Protein AF-A0A7C5VFI4-F1 (afdb_monomer)

Foldseek 3Di:
DAWDFFWWQKPVGIWTWTKDWFDVVVCVVPVNDDGWIKTFTQDDDDQQIWIAGPVGWIWHFHDWDADPRHIITTTDTDD

Secondary structure (DSSP, 8-state):
---EEEEEEETTEEEEEEEEPPPTTHHHHTTT----EEEEESS---TT-EEE-TTS-EEEEEEEEEETTEEEEEEEEE-

Sequence (79 aa):
MAGVLVRLQGQRGFVHGLLSEPRPGLAEAMLGLAPRMRLVTNGDVREGDLLTGPAGEQYQVTRVWSTDVGLVVELARTA

Mean predicted aligned error: 6.03 Å

Structure (mmCIF, N/CA/C/O backbone):
data_AF-A0A7C5VFI4-F1
#
_entry.id   AF-A0A7C5VFI4-F1
#
loop_
_atom_site.group_PDB
_atom_site.id
_atom_site.type_symbol
_atom_site.label_atom_id
_atom_site.label_alt_id
_atom_site.label_comp_id
_atom_site.label_asym_id
_atom_site.label_entity_id
_atom_site.label_seq_id
_atom_site.pdbx_PDB_ins_code
_atom_site.Cartn_x
_atom_site.Cartn_y
_atom_site.Cartn_z
_atom_site.occupancy
_atom_site.B_iso_or_equiv
_atom_site.auth_seq_id
_atom_site.auth_comp_id
_atom_site.auth_asym_id
_atom_site.auth_atom_id
_atom_site.pdbx_PDB_model_num
ATOM 1 N N . MET A 1 1 ? 17.455 -0.715 1.947 1.00 54.25 1 MET A N 1
ATOM 2 C CA . MET A 1 1 ? 16.062 -0.365 2.300 1.00 54.25 1 MET A CA 1
ATOM 3 C C . MET A 1 1 ? 15.359 -1.628 2.733 1.00 54.25 1 MET A C 1
ATOM 5 O O . MET A 1 1 ? 15.375 -2.576 1.959 1.00 54.25 1 MET A O 1
ATOM 9 N N . ALA A 1 2 ? 14.787 -1.654 3.932 1.00 64.81 2 ALA A N 1
ATOM 10 C CA . ALA A 1 2 ? 13.975 -2.778 4.380 1.00 64.81 2 ALA A CA 1
ATOM 11 C C . ALA A 1 2 ? 12.503 -2.444 4.118 1.00 64.81 2 ALA A C 1
ATOM 13 O O . ALA A 1 2 ? 12.018 -1.414 4.580 1.00 64.81 2 ALA A O 1
ATOM 14 N N . GLY A 1 3 ? 11.818 -3.270 3.331 1.00 80.44 3 GLY A N 1
ATOM 15 C CA . GLY A 1 3 ? 10.360 -3.277 3.336 1.00 80.44 3 GLY A CA 1
ATOM 16 C C . GLY A 1 3 ? 9.868 -4.031 4.571 1.00 80.44 3 GLY A C 1
ATOM 17 O O . GLY A 1 3 ? 10.524 -4.974 5.015 1.00 80.44 3 GLY A O 1
ATOM 18 N N . VAL A 1 4 ? 8.729 -3.627 5.119 1.00 88.94 4 VAL A N 1
ATOM 19 C CA . VAL A 1 4 ? 8.081 -4.289 6.253 1.00 88.94 4 VAL A CA 1
ATOM 20 C C . VAL A 1 4 ? 6.862 -5.039 5.737 1.00 88.94 4 VAL A C 1
ATOM 22 O O . VAL A 1 4 ? 6.073 -4.495 4.965 1.00 88.94 4 VAL A O 1
ATOM 25 N N . LEU A 1 5 ? 6.713 -6.303 6.134 1.00 92.19 5 LEU A N 1
ATOM 26 C CA . LEU A 1 5 ? 5.489 -7.048 5.860 1.00 92.19 5 LEU A CA 1
ATOM 27 C C . LEU A 1 5 ? 4.353 -6.443 6.681 1.00 92.19 5 LEU A C 1
ATOM 29 O O . LEU A 1 5 ? 4.438 -6.369 7.906 1.00 92.19 5 LEU A O 1
ATOM 33 N N . VAL A 1 6 ? 3.297 -6.015 6.001 1.00 93.50 6 VAL A N 1
ATOM 34 C CA . VAL A 1 6 ? 2.144 -5.364 6.620 1.00 93.50 6 VAL A CA 1
ATOM 35 C C . VAL A 1 6 ? 0.850 -6.070 6.253 1.00 93.50 6 VAL A C 1
ATOM 37 O O . VAL A 1 6 ? 0.723 -6.697 5.198 1.00 93.50 6 VAL A O 1
ATOM 40 N N . ARG A 1 7 ? -0.134 -5.908 7.134 1.00 94.81 7 ARG A N 1
ATOM 41 C CA . ARG A 1 7 ? -1.536 -6.231 6.898 1.00 94.81 7 ARG A CA 1
ATOM 42 C C . ARG A 1 7 ? -2.344 -4.958 7.086 1.00 94.81 7 ARG A C 1
ATOM 44 O O . ARG A 1 7 ? -2.436 -4.456 8.203 1.00 94.81 7 ARG A O 1
ATOM 51 N N . LEU A 1 8 ? -2.909 -4.452 6.000 1.00 94.69 8 LEU A N 1
ATOM 52 C CA . LEU A 1 8 ? -3.726 -3.245 5.987 1.00 94.69 8 LEU A CA 1
ATOM 53 C C . LEU A 1 8 ? -5.199 -3.625 5.823 1.00 94.69 8 LEU A C 1
ATOM 55 O O . LEU A 1 8 ? -5.533 -4.541 5.070 1.00 94.69 8 LEU A O 1
ATOM 59 N N . GLN A 1 9 ? -6.087 -2.930 6.521 1.00 96.00 9 GLN A N 1
ATOM 60 C CA . GLN A 1 9 ? -7.527 -3.024 6.307 1.00 96.00 9 GLN A CA 1
ATOM 61 C C . GLN A 1 9 ? -7.910 -2.077 5.169 1.00 96.00 9 GLN A C 1
ATOM 63 O O . GLN A 1 9 ? -7.848 -0.864 5.336 1.00 96.00 9 GLN A O 1
ATOM 68 N N . GLY A 1 10 ? -8.313 -2.619 4.025 1.00 92.38 10 GLY A N 1
ATOM 69 C CA . GLY A 1 10 ? -8.918 -1.848 2.945 1.00 92.38 10 GLY A CA 1
ATOM 70 C C . GLY A 1 10 ? -10.441 -1.934 2.967 1.00 92.38 10 GLY A C 1
ATOM 71 O O . GLY A 1 10 ? -11.034 -2.777 3.647 1.00 92.38 10 GLY A O 1
ATOM 72 N N . GLN A 1 11 ? -11.082 -1.095 2.155 1.00 91.50 11 GLN A N 1
ATOM 73 C CA . GLN A 1 11 ? -12.536 -1.118 1.936 1.00 91.50 11 GLN A CA 1
ATOM 74 C C . GLN A 1 11 ? -13.029 -2.448 1.337 1.00 91.50 11 GLN A C 1
ATOM 76 O O . GLN A 1 11 ? -14.181 -2.830 1.519 1.00 91.50 11 GLN A O 1
ATOM 81 N N . ARG A 1 12 ? -12.143 -3.162 0.632 1.00 89.94 12 ARG A N 1
ATOM 82 C CA . ARG A 1 12 ? -12.419 -4.417 -0.089 1.00 89.94 12 ARG A CA 1
ATOM 83 C C . ARG A 1 12 ? -11.965 -5.665 0.673 1.00 89.94 12 ARG A C 1
ATOM 85 O O . ARG A 1 12 ? -12.069 -6.772 0.160 1.00 89.94 12 ARG A O 1
ATOM 92 N N . GLY A 1 13 ? -11.458 -5.490 1.893 1.00 93.19 13 GLY A N 1
ATOM 93 C CA . GLY A 1 13 ? -10.905 -6.560 2.717 1.00 93.19 13 GLY A CA 1
ATOM 94 C C . GLY A 1 13 ? -9.458 -6.304 3.124 1.00 93.19 13 GLY A C 1
ATOM 95 O O . GLY A 1 13 ? -8.929 -5.202 2.985 1.00 93.19 13 GLY A O 1
ATOM 96 N N . PHE A 1 14 ? -8.821 -7.335 3.675 1.00 94.56 14 PHE A N 1
ATOM 97 C CA . PHE A 1 14 ? -7.439 -7.240 4.134 1.00 94.56 14 PHE A CA 1
ATOM 98 C C . PHE A 1 14 ? -6.449 -7.327 2.973 1.00 94.56 14 PHE A C 1
ATOM 100 O O . PHE A 1 14 ? -6.525 -8.229 2.140 1.00 94.56 14 PHE A O 1
ATOM 107 N N . VAL A 1 15 ? -5.468 -6.430 2.985 1.00 95.69 15 VAL A N 1
ATOM 108 C CA . VAL A 1 15 ? -4.379 -6.357 2.014 1.00 95.69 15 VAL A CA 1
ATOM 109 C C . VAL A 1 15 ? -3.083 -6.721 2.723 1.00 95.69 15 VAL A C 1
ATOM 111 O O . VAL A 1 15 ? -2.693 -6.075 3.695 1.00 95.69 15 VAL A O 1
ATOM 114 N N . HIS A 1 16 ? -2.409 -7.758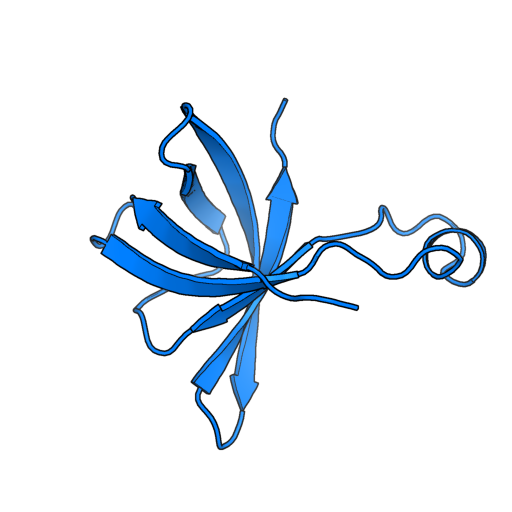 2.237 1.00 95.38 16 HIS A N 1
ATOM 115 C CA . HIS A 1 16 ? -1.103 -8.178 2.741 1.00 95.38 16 HIS A CA 1
ATOM 116 C C . HIS A 1 16 ? -0.034 -7.792 1.731 1.00 95.38 16 HIS A C 1
ATOM 118 O O . HIS A 1 16 ? -0.221 -7.995 0.529 1.00 95.38 16 HIS A O 1
ATOM 124 N N . GLY A 1 17 ? 1.085 -7.249 2.188 1.00 94.12 17 GLY A N 1
ATOM 125 C CA . GLY A 1 17 ? 2.134 -6.854 1.263 1.00 94.12 17 GLY A CA 1
ATOM 126 C C . GLY A 1 17 ? 3.395 -6.361 1.937 1.00 94.12 17 GLY A C 1
ATOM 127 O O . GLY A 1 17 ? 3.504 -6.338 3.161 1.00 94.12 17 GLY A O 1
ATOM 128 N N . LEU A 1 18 ? 4.352 -5.971 1.105 1.00 93.81 18 LEU A N 1
ATOM 129 C CA . LEU A 1 18 ? 5.605 -5.377 1.535 1.00 93.81 18 LEU A CA 1
ATOM 130 C C . LEU A 1 18 ? 5.503 -3.858 1.405 1.00 93.81 18 LEU A C 1
ATOM 132 O O . LEU A 1 18 ? 5.443 -3.339 0.289 1.00 93.81 18 LEU A O 1
ATOM 136 N N . LEU A 1 19 ? 5.474 -3.158 2.537 1.00 92.44 19 LEU A N 1
ATOM 137 C CA . LEU A 1 19 ? 5.454 -1.703 2.592 1.00 92.44 19 LEU A CA 1
ATOM 138 C C . LEU A 1 19 ? 6.873 -1.158 2.728 1.00 92.44 19 LEU A C 1
ATOM 140 O O . LEU A 1 19 ? 7.611 -1.543 3.630 1.00 92.44 19 LEU A O 1
ATOM 144 N N . SER A 1 20 ? 7.253 -0.239 1.853 1.00 90.19 20 SER A N 1
ATOM 145 C CA . SER A 1 20 ? 8.542 0.445 1.895 1.00 90.19 20 SER A CA 1
ATOM 146 C C . SER A 1 20 ? 8.352 1.953 1.934 1.00 90.19 20 SER A C 1
ATOM 148 O O . SER A 1 20 ? 7.607 2.513 1.121 1.00 90.19 20 SER A O 1
ATOM 150 N N . GLU A 1 21 ? 9.071 2.603 2.843 1.00 84.00 21 GLU A N 1
ATOM 151 C CA . GLU A 1 21 ? 9.199 4.055 2.852 1.00 84.00 21 GLU A CA 1
ATOM 152 C C . GLU A 1 21 ? 9.950 4.552 1.607 1.00 84.00 21 GLU A C 1
ATOM 154 O O . GLU A 1 21 ? 10.737 3.809 1.013 1.00 84.00 21 GLU A O 1
ATOM 159 N N . PRO A 1 22 ? 9.715 5.799 1.181 1.00 76.31 22 PRO A N 1
ATOM 160 C CA . PRO A 1 22 ? 10.484 6.420 0.110 1.00 76.31 22 PRO A CA 1
ATOM 161 C C . PRO A 1 22 ? 11.986 6.464 0.444 1.00 76.31 22 PRO A C 1
ATOM 163 O O . PRO A 1 22 ? 12.389 6.585 1.599 1.00 76.31 22 PRO A O 1
ATOM 166 N N . ARG A 1 23 ? 12.844 6.358 -0.583 1.00 67.00 23 ARG A N 1
ATOM 167 C CA . ARG A 1 23 ? 14.304 6.445 -0.405 1.00 67.00 23 ARG A CA 1
ATOM 168 C C . ARG A 1 23 ? 14.687 7.810 0.177 1.00 67.00 23 ARG A C 1
ATOM 170 O O . ARG A 1 23 ? 14.281 8.818 -0.407 1.00 67.00 23 ARG A O 1
ATOM 177 N N . PRO A 1 24 ? 15.525 7.859 1.232 1.00 60.75 24 PRO A N 1
ATOM 178 C CA 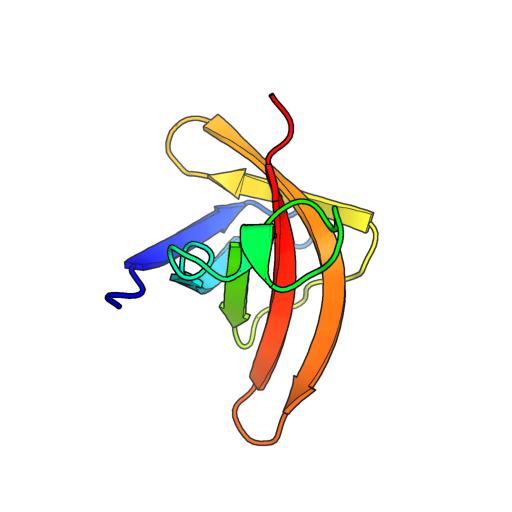. PRO A 1 24 ? 16.206 9.094 1.610 1.00 60.75 24 PRO A CA 1
ATOM 179 C C . PRO A 1 24 ? 16.921 9.680 0.380 1.00 60.75 24 PRO A C 1
ATOM 181 O O . PRO A 1 24 ? 17.564 8.934 -0.361 1.00 60.75 24 PRO A O 1
ATOM 184 N N . GLY A 1 25 ? 16.747 10.978 0.117 1.00 58.72 25 GLY A N 1
ATOM 185 C CA . GLY A 1 25 ? 17.312 11.674 -1.050 1.00 58.72 25 GLY A CA 1
ATOM 186 C C . GLY A 1 25 ? 16.466 11.657 -2.332 1.00 58.72 25 GLY A C 1
ATOM 187 O O . GLY A 1 25 ? 16.748 12.399 -3.271 1.00 58.72 25 GLY A O 1
ATOM 188 N N . LEU A 1 26 ? 15.392 10.858 -2.398 1.00 61.94 26 LEU A N 1
ATOM 189 C CA . LEU A 1 26 ? 14.502 10.841 -3.570 1.00 61.94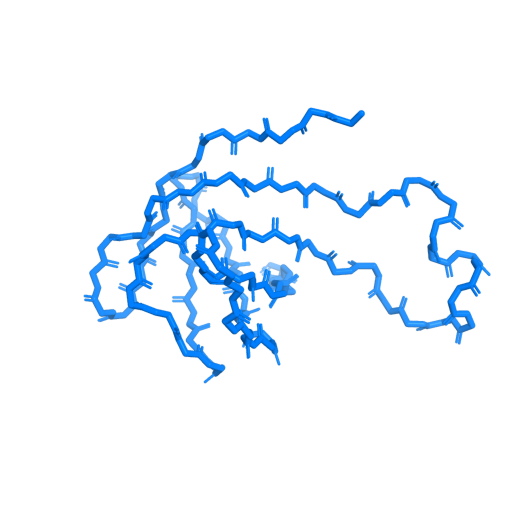 26 LEU A CA 1
ATOM 190 C C . LEU A 1 26 ? 13.643 12.114 -3.653 1.00 61.94 26 LEU A C 1
ATOM 192 O O . LEU A 1 26 ? 13.393 12.618 -4.742 1.00 61.94 26 LEU A O 1
ATOM 196 N N . ALA A 1 27 ? 13.212 12.644 -2.504 1.00 54.78 27 ALA A N 1
ATOM 197 C CA . ALA A 1 27 ? 12.396 13.858 -2.428 1.00 54.78 27 ALA A CA 1
ATOM 198 C C . ALA A 1 27 ? 13.130 15.087 -2.995 1.00 54.78 27 ALA A C 1
ATOM 200 O O . ALA A 1 27 ? 12.543 15.875 -3.732 1.00 54.78 27 ALA A O 1
ATOM 201 N N . GLU A 1 28 ? 14.428 15.208 -2.702 1.00 54.69 28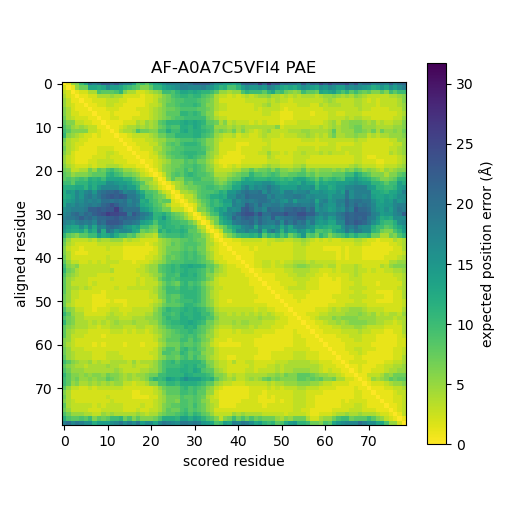 GLU A N 1
ATOM 202 C CA . GLU A 1 28 ? 15.297 16.276 -3.211 1.00 54.69 28 GLU A CA 1
ATOM 203 C C . GLU A 1 28 ? 15.541 16.137 -4.722 1.00 54.69 28 GLU A C 1
ATOM 205 O O . GLU A 1 28 ? 15.601 17.135 -5.437 1.00 54.69 28 GLU A O 1
ATOM 210 N N . ALA A 1 29 ? 15.608 14.901 -5.229 1.00 55.66 29 ALA A N 1
ATOM 211 C CA . ALA A 1 29 ? 15.790 14.616 -6.651 1.00 55.66 29 ALA A CA 1
ATOM 212 C C . ALA A 1 29 ? 14.512 14.804 -7.498 1.00 55.66 29 ALA A C 1
ATOM 214 O O . ALA A 1 29 ? 14.607 14.977 -8.712 1.00 55.66 29 ALA A O 1
ATOM 215 N N . MET A 1 30 ? 13.317 14.765 -6.895 1.00 56.41 30 MET A N 1
ATOM 216 C CA . MET A 1 30 ? 12.031 14.754 -7.615 1.00 56.41 30 MET A CA 1
ATOM 217 C C . MET A 1 30 ? 11.323 16.123 -7.697 1.00 56.41 30 MET A C 1
ATOM 219 O O . MET A 1 30 ? 10.109 16.157 -7.895 1.00 56.41 30 MET A O 1
ATOM 223 N N . LEU A 1 31 ? 12.042 17.251 -7.573 1.00 54.00 31 LEU A N 1
ATOM 224 C CA . LEU A 1 31 ? 11.503 18.614 -7.786 1.00 54.00 31 LEU A CA 1
ATOM 225 C C . LEU A 1 31 ? 10.166 18.884 -7.052 1.00 54.00 31 LEU A C 1
ATOM 227 O O . LEU A 1 31 ? 9.226 19.434 -7.620 1.00 54.00 31 LEU A O 1
ATOM 231 N N . GLY A 1 32 ? 10.058 18.485 -5.781 1.00 50.97 32 GLY A N 1
ATOM 232 C CA . GLY A 1 32 ? 8.885 18.800 -4.952 1.00 50.97 32 GLY A CA 1
ATOM 233 C C . GLY A 1 32 ? 7.713 17.816 -5.050 1.00 50.97 32 GLY A C 1
ATOM 234 O O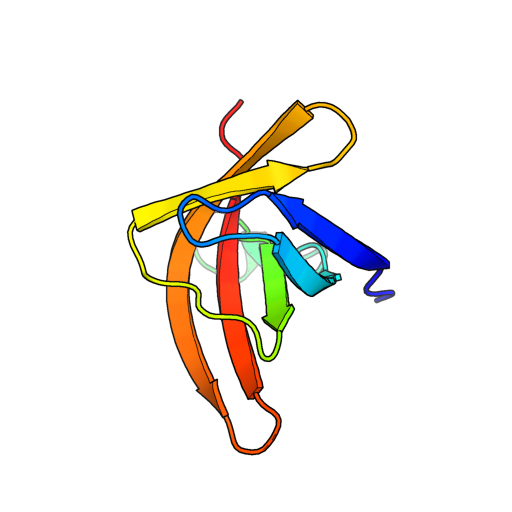 . GLY A 1 32 ? 6.657 18.075 -4.472 1.00 50.97 32 GLY A O 1
ATOM 235 N N . LEU A 1 33 ? 7.873 16.665 -5.714 1.00 55.47 33 LEU A N 1
ATOM 236 C CA . LEU A 1 33 ? 6.933 15.554 -5.546 1.00 55.47 33 LEU A CA 1
ATOM 237 C C . LEU A 1 33 ? 7.080 14.969 -4.135 1.00 55.47 33 LEU A C 1
ATOM 239 O O . LEU A 1 33 ? 8.133 14.442 -3.775 1.00 55.47 33 LEU A O 1
ATOM 243 N N . ALA A 1 34 ? 6.013 15.074 -3.336 1.00 57.69 34 ALA A N 1
ATOM 244 C CA . ALA A 1 34 ? 5.968 14.531 -1.983 1.00 57.69 34 ALA A CA 1
ATOM 245 C C . ALA A 1 34 ? 6.378 13.046 -1.991 1.00 57.69 34 ALA A C 1
ATOM 247 O O . ALA A 1 34 ? 5.848 12.275 -2.798 1.00 57.69 34 ALA A O 1
ATOM 248 N N . PRO A 1 35 ? 7.311 12.627 -1.122 1.00 58.81 35 PRO A N 1
ATOM 249 C CA . PRO A 1 35 ? 7.812 11.263 -1.118 1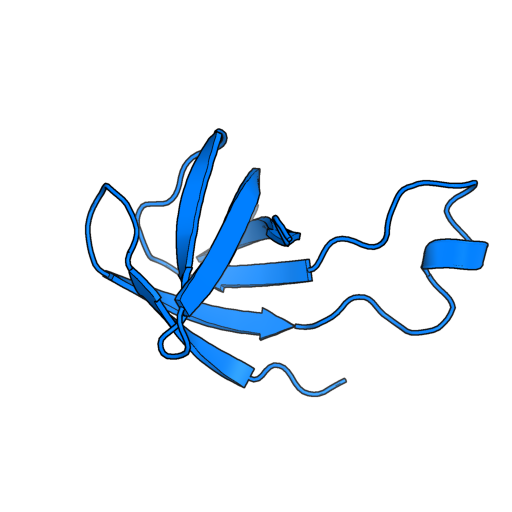.00 58.81 35 PRO A CA 1
ATOM 250 C C . PRO A 1 35 ? 6.675 10.297 -0.736 1.00 58.81 35 PRO A C 1
ATOM 252 O O . PRO A 1 35 ? 6.149 10.342 0.374 1.00 58.81 35 PRO A O 1
ATOM 255 N N . ARG A 1 36 ? 6.255 9.445 -1.683 1.00 77.31 36 ARG A N 1
ATOM 256 C CA . ARG A 1 36 ? 5.155 8.480 -1.505 1.00 77.31 36 ARG A CA 1
ATOM 257 C C . ARG A 1 36 ? 5.694 7.129 -1.054 1.00 77.31 36 ARG A C 1
ATOM 259 O O . ARG A 1 36 ? 6.721 6.666 -1.551 1.00 77.31 36 ARG A O 1
ATOM 266 N N . MET A 1 37 ? 4.992 6.490 -0.124 1.00 88.94 37 MET A N 1
ATOM 267 C CA . MET A 1 37 ? 5.303 5.116 0.261 1.00 88.94 37 MET A CA 1
ATOM 268 C C . MET A 1 37 ? 4.880 4.154 -0.847 1.00 88.94 37 MET A C 1
ATOM 270 O O . MET A 1 37 ? 3.976 4.452 -1.631 1.00 88.94 37 MET A O 1
ATOM 274 N N . ARG A 1 38 ? 5.500 2.976 -0.883 1.00 91.69 38 ARG A N 1
ATOM 275 C CA . ARG A 1 38 ? 5.177 1.940 -1.863 1.00 91.69 38 ARG A CA 1
ATOM 276 C C . ARG A 1 38 ? 4.789 0.647 -1.172 1.00 91.69 38 ARG A C 1
ATOM 278 O O . ARG A 1 38 ? 5.522 0.174 -0.310 1.00 91.69 38 ARG A O 1
ATOM 285 N N . LEU A 1 39 ? 3.666 0.076 -1.582 1.00 93.38 39 LEU A N 1
ATOM 286 C CA . LEU A 1 39 ? 3.198 -1.238 -1.166 1.00 93.38 39 LEU A CA 1
ATOM 287 C C . LEU A 1 39 ? 3.259 -2.187 -2.364 1.00 93.38 39 LEU A C 1
ATOM 289 O O . LEU A 1 39 ? 2.724 -1.875 -3.425 1.00 93.38 39 LEU A O 1
ATOM 293 N N . VAL A 1 40 ? 3.897 -3.342 -2.191 1.00 94.12 40 VAL A N 1
ATOM 294 C CA . VAL A 1 40 ? 3.845 -4.448 -3.159 1.00 94.12 40 VAL A CA 1
ATOM 295 C C . VAL A 1 40 ? 2.900 -5.514 -2.621 1.00 94.12 40 VAL A C 1
ATOM 297 O O . VAL A 1 40 ? 3.105 -6.003 -1.509 1.00 94.12 40 VAL A O 1
ATOM 300 N N . THR A 1 41 ? 1.851 -5.851 -3.367 1.00 95.25 41 THR A N 1
ATOM 301 C CA . THR A 1 41 ? 0.783 -6.750 -2.904 1.00 95.25 41 THR A CA 1
ATOM 302 C C . THR A 1 41 ? 0.137 -7.518 -4.056 1.00 95.25 41 THR A C 1
ATOM 304 O O . THR A 1 41 ? 0.141 -7.057 -5.188 1.00 95.25 41 THR A O 1
ATOM 307 N N . ASN A 1 42 ? -0.465 -8.670 -3.756 1.00 94.81 42 ASN A N 1
ATOM 308 C CA . ASN A 1 42 ? -1.366 -9.394 -4.664 1.00 94.81 42 ASN A CA 1
ATOM 309 C C . ASN A 1 42 ? -2.850 -9.202 -4.290 1.00 94.81 42 ASN A C 1
ATOM 311 O O . ASN A 1 42 ? -3.712 -9.904 -4.812 1.00 94.81 42 ASN A O 1
ATOM 315 N N . GLY A 1 43 ? -3.149 -8.315 -3.333 1.00 92.38 43 GLY A N 1
ATOM 316 C CA . GLY A 1 43 ? -4.516 -8.013 -2.905 1.00 92.38 43 GLY A CA 1
ATOM 317 C C . GLY A 1 43 ? -5.277 -7.137 -3.903 1.00 92.38 43 GLY A C 1
ATOM 318 O O . GLY A 1 43 ? -4.676 -6.486 -4.751 1.00 92.38 43 GLY A O 1
ATOM 319 N N . ASP A 1 44 ? -6.604 -7.091 -3.771 1.00 93.62 44 ASP A N 1
ATOM 320 C CA . ASP A 1 44 ? -7.459 -6.178 -4.543 1.00 93.62 44 ASP A CA 1
ATOM 321 C C . ASP A 1 44 ? -7.371 -4.763 -3.954 1.00 93.62 44 ASP A 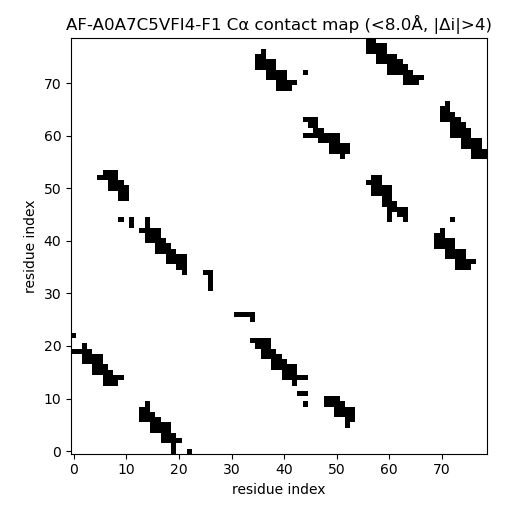C 1
ATOM 323 O O . ASP A 1 44 ? -7.876 -4.499 -2.859 1.00 93.62 44 ASP A O 1
ATOM 327 N N . VAL A 1 45 ? -6.687 -3.870 -4.672 1.00 94.06 45 VAL A N 1
ATOM 328 C CA . VAL A 1 45 ? -6.467 -2.469 -4.293 1.00 94.06 45 VAL A CA 1
ATOM 329 C C . VAL A 1 45 ? -6.692 -1.579 -5.508 1.00 94.06 45 VAL A C 1
ATOM 331 O O . VAL A 1 45 ? -6.196 -1.877 -6.597 1.00 94.06 45 VAL A O 1
ATOM 334 N N . ARG A 1 46 ? -7.405 -0.464 -5.326 1.00 95.44 46 ARG A N 1
ATOM 335 C CA . ARG A 1 46 ? -7.692 0.508 -6.390 1.00 95.44 46 ARG A CA 1
ATOM 336 C C . ARG A 1 46 ? -7.273 1.920 -6.009 1.00 95.44 46 ARG A C 1
ATOM 338 O O . ARG A 1 46 ? -7.175 2.266 -4.836 1.00 95.44 46 ARG A O 1
ATOM 345 N N . GLU A 1 47 ? -7.045 2.749 -7.022 1.00 94.56 47 GLU A N 1
ATOM 346 C CA . GLU A 1 47 ? -6.829 4.182 -6.825 1.00 94.56 47 GLU A CA 1
ATOM 347 C C . GLU A 1 47 ? -8.021 4.817 -6.102 1.00 94.56 47 GLU A C 1
ATOM 349 O O . GLU A 1 47 ? -9.176 4.544 -6.426 1.00 94.56 47 GLU A O 1
ATOM 354 N N . GLY A 1 48 ? -7.729 5.645 -5.098 1.00 93.25 48 GLY A N 1
ATOM 355 C CA . GLY A 1 48 ? -8.724 6.256 -4.221 1.00 93.25 48 GLY A CA 1
ATOM 356 C C . GLY A 1 48 ? -9.118 5.416 -3.003 1.00 93.25 48 GLY A C 1
ATOM 357 O O . GLY A 1 48 ? -9.715 5.976 -2.084 1.00 93.25 48 GLY A O 1
ATOM 358 N N . ASP A 1 49 ? -8.762 4.126 -2.944 1.00 95.25 49 ASP A N 1
ATOM 359 C CA . ASP A 1 49 ? -9.018 3.311 -1.753 1.00 95.25 49 ASP A CA 1
ATOM 360 C C . ASP A 1 49 ? -8.264 3.887 -0.538 1.00 95.25 49 ASP A C 1
ATOM 362 O O . ASP A 1 49 ? -7.140 4.390 -0.642 1.00 95.25 49 ASP A O 1
ATOM 366 N N . LEU A 1 50 ? -8.885 3.778 0.637 1.00 95.19 50 LEU A N 1
ATOM 367 C CA . LEU A 1 50 ? -8.257 4.080 1.920 1.00 95.19 50 LEU A CA 1
ATOM 368 C C . LEU A 1 50 ? -7.848 2.768 2.593 1.00 95.19 50 LEU A C 1
ATOM 370 O O . LEU A 1 50 ? -8.678 1.869 2.758 1.00 95.19 50 LEU A O 1
ATOM 374 N N . LEU A 1 51 ? -6.576 2.667 2.969 1.00 95.06 51 LEU A N 1
ATOM 375 C CA . LEU A 1 51 ? -6.006 1.528 3.678 1.00 95.06 51 LEU A CA 1
ATOM 376 C C . LEU A 1 51 ? -5.616 1.949 5.094 1.00 95.06 51 LEU A C 1
ATOM 378 O O . LEU A 1 51 ? -4.909 2.939 5.272 1.00 95.06 51 LEU A O 1
ATOM 382 N N . THR A 1 52 ? -6.028 1.169 6.087 1.00 95.19 52 THR A N 1
ATOM 383 C CA . THR A 1 52 ? -5.750 1.446 7.499 1.00 95.19 52 THR A CA 1
ATOM 384 C C . THR A 1 52 ? -4.753 0.437 8.059 1.00 95.19 52 THR A C 1
ATOM 386 O O . THR A 1 52 ? -4.945 -0.777 7.946 1.00 95.19 52 THR A O 1
ATOM 389 N N . GLY A 1 53 ? -3.671 0.939 8.646 1.00 92.44 53 GLY A N 1
ATOM 390 C CA . GLY A 1 53 ? -2.665 0.163 9.355 1.00 92.44 53 GLY A CA 1
ATOM 391 C C . GLY A 1 53 ? -3.163 -0.362 10.705 1.00 92.44 53 GLY A C 1
ATOM 392 O O . GLY A 1 53 ? -4.170 0.108 11.240 1.00 92.44 53 GLY A O 1
ATOM 393 N N . PRO A 1 54 ? -2.465 -1.350 11.288 1.00 86.69 54 PRO A N 1
ATOM 394 C CA . PRO A 1 54 ? -2.853 -1.943 12.565 1.00 86.69 54 PRO A CA 1
ATOM 395 C C . PRO A 1 54 ? -2.748 -0.972 13.750 1.00 86.69 54 PRO A C 1
ATOM 397 O O . PRO A 1 54 ? -3.432 -1.190 14.747 1.00 86.69 54 PRO A O 1
ATOM 400 N N . ALA A 1 55 ? -1.939 0.091 13.655 1.00 88.50 55 ALA A N 1
ATOM 401 C CA . ALA A 1 55 ? -1.848 1.130 14.683 1.00 88.50 55 ALA A CA 1
ATOM 402 C C . ALA A 1 55 ? -2.800 2.315 14.414 1.00 88.50 55 ALA A C 1
ATOM 404 O O . ALA A 1 55 ? -2.742 3.329 15.107 1.00 88.50 55 ALA A O 1
ATOM 405 N N . GLY A 1 56 ? -3.697 2.184 13.428 1.00 89.31 56 GLY A N 1
ATOM 406 C CA . GLY A 1 56 ? -4.672 3.207 13.054 1.00 89.31 56 GLY A CA 1
ATOM 407 C C . GLY A 1 56 ? -4.165 4.217 12.026 1.00 89.31 56 GLY A C 1
ATOM 408 O O . GLY A 1 56 ? -4.901 5.144 11.691 1.00 89.31 56 GLY A O 1
ATOM 409 N N . GLU A 1 57 ? -2.949 4.054 11.495 1.00 90.38 57 GLU A N 1
ATOM 410 C CA . GLU A 1 57 ? -2.444 4.914 10.425 1.00 90.38 57 GLU A CA 1
ATOM 411 C C . GLU A 1 57 ? -3.318 4.789 9.179 1.00 90.38 57 GLU A C 1
ATOM 413 O O . GLU A 1 57 ? -3.736 3.690 8.822 1.00 90.38 57 GLU A O 1
ATOM 418 N N . GLN A 1 58 ? -3.561 5.893 8.481 1.00 92.69 58 GLN A N 1
ATOM 419 C CA . GLN A 1 58 ? -4.352 5.883 7.257 1.00 92.69 58 GLN A CA 1
ATOM 420 C C . GLN A 1 58 ? -3.490 6.213 6.039 1.00 92.69 58 GLN A C 1
ATOM 422 O O . GLN A 1 58 ? -2.627 7.096 6.060 1.00 92.69 58 GLN A O 1
ATOM 427 N N . TYR A 1 59 ? -3.732 5.468 4.966 1.00 92.44 59 TYR A N 1
ATOM 428 C CA . TYR A 1 59 ? -3.003 5.555 3.714 1.00 92.44 59 TYR A CA 1
ATOM 429 C C . TYR A 1 59 ? -3.982 5.641 2.551 1.00 92.44 59 TYR A C 1
ATOM 431 O O . TYR A 1 59 ? -4.739 4.707 2.293 1.00 92.44 59 TYR A O 1
ATOM 439 N N . GLN A 1 60 ? -3.945 6.746 1.817 1.00 94.25 60 GLN A N 1
ATOM 440 C CA . GLN A 1 60 ? -4.701 6.894 0.584 1.00 94.25 60 GLN A CA 1
ATOM 441 C C . GLN A 1 60 ? -3.922 6.282 -0.579 1.00 94.25 60 GLN A C 1
ATOM 443 O O . GLN A 1 60 ? -2.756 6.623 -0.810 1.00 94.25 60 GLN A O 1
ATOM 448 N N . VAL A 1 61 ? -4.574 5.409 -1.342 1.00 93.88 61 VAL A N 1
ATOM 449 C CA . VAL A 1 61 ? -4.022 4.870 -2.582 1.00 93.88 61 VAL A CA 1
ATOM 450 C C . VAL A 1 61 ? -4.083 5.937 -3.660 1.00 93.88 61 VAL A C 1
ATOM 452 O O . VAL A 1 61 ? -5.154 6.375 -4.073 1.00 93.88 61 VAL A O 1
ATOM 455 N N . THR A 1 62 ? -2.914 6.350 -4.129 1.00 92.94 62 THR A N 1
ATOM 456 C CA . THR A 1 62 ? -2.787 7.434 -5.109 1.00 92.94 62 THR A CA 1
ATOM 457 C C . THR A 1 62 ? -2.524 6.937 -6.518 1.00 92.94 62 THR A C 1
ATOM 459 O O . THR A 1 62 ? -2.908 7.622 -7.461 1.00 92.94 62 THR A O 1
ATOM 462 N N . ARG A 1 63 ? -1.858 5.783 -6.659 1.00 92.44 63 ARG A N 1
ATOM 463 C CA . ARG A 1 63 ? -1.612 5.110 -7.939 1.00 92.44 63 ARG A CA 1
ATOM 464 C C . ARG A 1 63 ? -1.521 3.604 -7.761 1.00 92.44 63 ARG A C 1
ATOM 466 O O . ARG A 1 63 ? -0.992 3.145 -6.745 1.00 92.44 63 ARG A O 1
ATOM 473 N N . VAL A 1 64 ? -1.972 2.856 -8.764 1.00 94.31 64 VAL A N 1
ATOM 474 C CA . VAL A 1 64 ? -1.837 1.393 -8.821 1.00 94.31 64 VAL A CA 1
ATOM 475 C C . VAL A 1 64 ? -1.348 0.983 -10.200 1.00 94.31 64 VAL A C 1
ATOM 477 O O . VAL A 1 64 ? -1.904 1.400 -11.212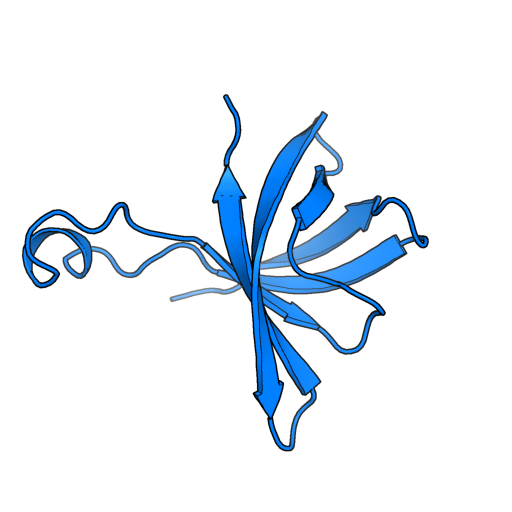 1.00 94.31 64 VAL A O 1
ATOM 480 N N . TRP A 1 65 ? -0.336 0.122 -10.259 1.00 94.31 65 TRP A N 1
ATOM 481 C CA . TRP A 1 65 ? 0.053 -0.523 -11.508 1.00 94.31 65 TRP A CA 1
ATOM 482 C C . TRP A 1 65 ? 0.408 -1.988 -11.295 1.00 94.31 65 TRP A C 1
ATOM 484 O O . TRP A 1 65 ? 0.917 -2.392 -10.248 1.00 94.31 65 TRP A O 1
ATOM 494 N N . SER A 1 66 ? 0.109 -2.792 -12.312 1.00 93.94 66 SER A N 1
ATOM 495 C CA . SER A 1 66 ? 0.421 -4.218 -12.330 1.00 93.94 66 SER A CA 1
ATOM 496 C C . SER A 1 66 ? 1.846 -4.452 -12.818 1.00 93.94 66 SER A C 1
ATOM 498 O O . SER A 1 66 ? 2.357 -3.733 -13.675 1.00 93.94 66 SER A O 1
ATOM 500 N N . THR A 1 67 ? 2.475 -5.476 -12.263 1.00 90.88 67 THR A N 1
ATOM 501 C CA . THR A 1 67 ? 3.784 -6.003 -12.652 1.00 90.88 67 THR A CA 1
ATOM 502 C C . THR A 1 67 ? 3.694 -7.525 -12.718 1.00 90.88 67 THR A C 1
ATOM 504 O O . THR A 1 67 ? 2.737 -8.107 -12.204 1.00 90.88 67 THR A O 1
ATOM 507 N N . ASP A 1 68 ? 4.711 -8.183 -13.269 1.00 90.44 68 ASP A N 1
ATOM 508 C CA . ASP A 1 68 ? 4.752 -9.651 -13.380 1.00 90.44 68 ASP A CA 1
ATOM 509 C C . ASP A 1 68 ? 4.720 -10.377 -12.022 1.00 90.44 68 ASP A C 1
ATOM 511 O O . ASP A 1 68 ? 4.446 -11.573 -1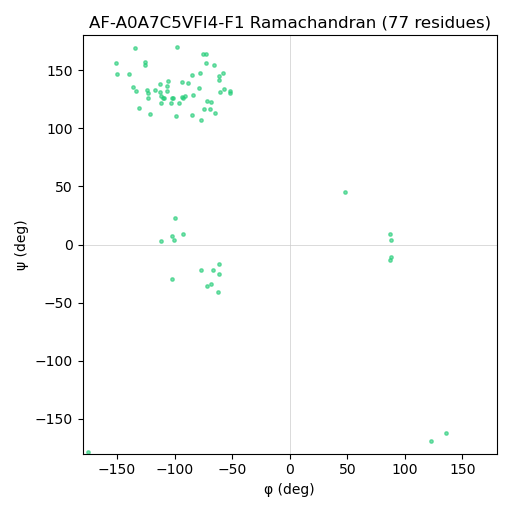1.954 1.00 90.44 68 ASP A O 1
ATOM 515 N N . VAL A 1 69 ? 4.998 -9.661 -10.928 1.00 84.88 69 VAL A N 1
ATOM 516 C CA . VAL A 1 69 ? 5.089 -10.204 -9.564 1.00 84.88 69 VAL A CA 1
ATOM 517 C C . VAL A 1 69 ? 3.960 -9.735 -8.638 1.00 84.88 69 VAL A C 1
ATOM 519 O O . VAL A 1 69 ? 3.974 -10.070 -7.454 1.00 84.88 69 VAL A O 1
ATOM 522 N N . GLY A 1 70 ? 3.001 -8.956 -9.153 1.00 91.56 70 GLY A N 1
ATOM 523 C CA . GLY A 1 70 ? 1.876 -8.419 -8.383 1.00 91.56 70 GLY A CA 1
ATOM 524 C C . GLY A 1 70 ? 1.580 -6.949 -8.661 1.00 91.56 70 GLY A C 1
ATOM 525 O O . GLY A 1 70 ? 2.025 -6.375 -9.658 1.00 91.56 70 GLY A O 1
ATOM 526 N N . LEU A 1 71 ? 0.837 -6.316 -7.759 1.00 94.62 71 LEU A N 1
ATOM 527 C CA . LEU A 1 71 ? 0.552 -4.888 -7.798 1.00 94.62 71 LEU A CA 1
ATOM 528 C C . LEU A 1 71 ? 1.624 -4.098 -7.061 1.00 94.62 71 LEU A C 1
ATOM 530 O O . LEU A 1 71 ? 2.048 -4.451 -5.957 1.00 94.62 71 LEU A O 1
ATOM 534 N N . VAL A 1 72 ? 1.993 -2.969 -7.649 1.00 93.56 72 VAL A N 1
ATOM 535 C CA . VAL A 1 72 ? 2.741 -1.916 -6.980 1.00 93.56 72 VAL A CA 1
ATOM 536 C C . VAL A 1 72 ? 1.801 -0.737 -6.774 1.00 93.56 72 VAL A C 1
ATOM 538 O O . VAL A 1 72 ? 1.162 -0.250 -7.706 1.00 93.56 72 VAL A O 1
ATOM 541 N N . VAL A 1 73 ? 1.716 -0.294 -5.527 1.00 94.19 73 VAL A N 1
ATOM 542 C CA . VAL A 1 73 ? 0.742 0.687 -5.059 1.00 94.19 73 VAL A CA 1
ATOM 543 C C . VAL A 1 73 ? 1.487 1.858 -4.430 1.00 94.19 73 VAL A C 1
ATOM 545 O O . VAL A 1 73 ? 2.303 1.659 -3.527 1.00 94.19 73 VAL A O 1
ATOM 548 N N . GLU A 1 74 ? 1.209 3.081 -4.879 1.00 92.94 74 GLU A N 1
ATOM 549 C CA . GLU A 1 74 ? 1.688 4.296 -4.213 1.00 92.94 74 GLU A CA 1
ATOM 550 C C . GLU A 1 74 ? 0.688 4.785 -3.180 1.00 92.94 74 GLU A C 1
ATOM 552 O O . GLU A 1 74 ? -0.484 5.034 -3.481 1.00 92.94 74 GLU A O 1
ATOM 557 N N . LEU A 1 75 ? 1.192 5.005 -1.973 1.00 92.06 75 LEU A N 1
ATOM 558 C CA . LEU A 1 75 ? 0.412 5.406 -0.818 1.00 92.06 75 LEU A CA 1
ATOM 559 C C . LEU A 1 75 ? 0.851 6.787 -0.327 1.00 92.06 75 LEU A C 1
ATOM 561 O O . LEU A 1 75 ? 2.045 7.045 -0.133 1.00 92.06 75 LEU A O 1
ATOM 565 N N . ALA A 1 76 ? -0.127 7.653 -0.078 1.00 89.94 76 ALA A N 1
ATOM 566 C CA . ALA A 1 76 ? 0.052 8.892 0.667 1.00 89.94 76 ALA A CA 1
ATOM 567 C C . ALA A 1 76 ? -0.491 8.698 2.085 1.00 89.94 76 ALA A C 1
ATOM 569 O O . ALA A 1 76 ? -1.634 8.282 2.259 1.00 89.94 76 ALA A O 1
ATOM 570 N N . ARG A 1 77 ? 0.322 8.985 3.105 1.00 87.69 77 ARG A N 1
ATOM 571 C CA . ARG A 1 77 ? -0.136 8.956 4.497 1.00 87.69 77 ARG A CA 1
ATOM 572 C C . ARG A 1 77 ? -1.054 10.154 4.740 1.00 87.69 77 ARG A C 1
ATOM 574 O O . ARG A 1 77 ? -0.643 11.288 4.502 1.00 87.69 77 ARG A O 1
ATOM 581 N N . THR A 1 78 ? -2.274 9.902 5.192 1.00 79.62 78 THR A N 1
ATOM 582 C CA . THR A 1 78 ? -3.210 10.942 5.632 1.00 79.62 78 THR A CA 1
ATOM 583 C C . THR A 1 78 ? -3.013 11.116 7.137 1.00 79.62 78 THR A C 1
ATOM 585 O O . THR A 1 78 ? -2.974 10.113 7.848 1.00 79.62 78 THR A O 1
ATOM 588 N N . ALA A 1 79 ? -2.760 12.356 7.570 1.00 60.66 79 ALA A N 1
ATOM 589 C CA . ALA A 1 79 ? -2.363 12.718 8.935 1.00 60.66 79 ALA A CA 1
ATOM 590 C C . ALA A 1 79 ? -3.255 12.110 10.027 1.00 60.66 79 ALA A C 1
ATOM 592 O O . ALA A 1 79 ? -4.487 12.059 9.813 1.00 60.66 79 ALA A O 1
#

Solvent-accessible surface area (backbone atoms only — not comparable to full-atom values): 4511 Å² total; per-residue (Å²): 138,78,60,44,82,46,63,28,46,36,90,83,45,77,34,52,33,37,38,28,74,52,62,89,69,48,41,77,73,47,82,74,49,76,73,48,29,39,36,41,29,80,50,88,78,52,64,73,39,54,31,31,40,88,88,67,49,38,29,38,28,72,40,67,46,82,52,101,90,32,35,44,31,36,30,42,77,51,132

pLDDT: mean 84.82, std 14.22, range [50.97, 96.0]

Nearest PDB structures (foldseek):
  8j0t-assembly1_C  TM=4.949E-01  e=2.214E+00  Mycobacterium tuberculosis
  1a1x-assembly1_A-2  TM=3.572E-01  e=2.463E+00  Homo sapiens
  1qtu-assembly1_A  TM=3.040E-01  e=4.936E+00  Homo sapiens
  3e19-assembly1_D  TM=2.738E-01  e=4.679E+00  Thermococcus thioreducens

Organism: NCBI:txid1330700

Radius of gyration: 12.17 Å; Cα contacts (8 Å, |Δi|>4): 174; chains: 1; bounding box: 30×29×28 Å